Protein AF-A0A8J4QN46-F1 (afdb_monomer_lite)

InterPro domains:
  IPR008383 Apoptosis inhibitory 5 [PF05918] (14-87)
  IPR008383 Apoptosis inhibitory 5 [PTHR12758] (12-87)

Foldseek 3Di:
DPPPVLVVVLVVLVVLLVVLLVCCVPDPQNLVSVVSLVSLLVSLVRHLVSVLVSLVVLLVCVVSHVVCVVSSVVSNVVSVVPPVNPDPSVPPSVVVPPPDDPDDDDDD

Radius of gyration: 16.94 Å; chains: 1; bounding box: 32×51×55 Å

Secondary structure (DSSP, 8-state):
--SHHHHHHHHHHHHHHHHHHHHHHH-S-GGG-HHHHHHHHHHTTT-HHHHHHHHHHHHHHHTT-GGGHHHHHHHHHHHHHSTT--S-HHHHHHGGG--S--------

Structure (mmCIF, N/CA/C/O backbone):
data_AF-A0A8J4QN46-F1
#
_entry.id   AF-A0A8J4QN46-F1
#
loop_
_atom_site.group_PDB
_atom_site.id
_atom_site.type_symbol
_atom_site.label_atom_id
_atom_site.label_alt_id
_atom_site.label_comp_id
_atom_site.label_asym_id
_atom_site.label_entity_id
_atom_site.label_seq_id
_atom_site.pdbx_PDB_ins_code
_atom_site.Cartn_x
_atom_site.Cartn_y
_atom_site.Cartn_z
_atom_site.occupancy
_atom_site.B_iso_or_equiv
_atom_site.auth_seq_id
_atom_site.auth_comp_id
_atom_site.auth_asym_id
_atom_site.auth_atom_id
_atom_site.pdbx_PDB_model_num
ATOM 1 N N . MET A 1 1 ? 18.654 6.627 -23.495 1.00 43.22 1 MET A N 1
ATOM 2 C CA . MET A 1 1 ? 17.709 7.609 -22.922 1.00 43.22 1 MET A CA 1
ATOM 3 C C . MET A 1 1 ? 16.465 6.831 -22.503 1.00 43.22 1 MET A C 1
ATOM 5 O O . MET A 1 1 ? 15.500 6.831 -23.250 1.00 43.22 1 MET A O 1
ATOM 9 N N . SER A 1 2 ? 16.516 6.097 -21.385 1.00 48.44 2 SER A N 1
ATOM 10 C CA . SER A 1 2 ? 15.412 5.202 -20.976 1.00 48.44 2 SER A CA 1
ATOM 11 C C . SER A 1 2 ? 15.149 5.210 -19.462 1.00 48.44 2 SER A C 1
ATOM 13 O O . SER A 1 2 ? 14.048 4.893 -19.040 1.00 48.44 2 SER A O 1
ATOM 15 N N . ASP A 1 3 ? 16.106 5.660 -18.648 1.00 48.88 3 ASP A N 1
ATOM 16 C CA . ASP A 1 3 ? 16.032 5.556 -17.181 1.00 48.88 3 ASP A CA 1
ATOM 17 C C . ASP A 1 3 ? 15.375 6.751 -16.464 1.00 48.88 3 ASP A C 1
ATOM 19 O O . ASP A 1 3 ? 15.145 6.709 -15.260 1.00 48.88 3 ASP A O 1
ATOM 23 N N . ALA A 1 4 ? 15.049 7.836 -17.176 1.00 50.75 4 ALA A N 1
ATOM 24 C CA . ALA A 1 4 ? 14.498 9.042 -16.546 1.00 50.75 4 ALA A CA 1
ATOM 25 C C . ALA A 1 4 ? 12.985 8.967 -16.264 1.00 50.75 4 ALA A C 1
ATOM 27 O O . ALA A 1 4 ? 12.499 9.690 -15.397 1.00 50.75 4 ALA A O 1
ATOM 28 N N . LEU A 1 5 ? 12.239 8.110 -16.975 1.00 49.28 5 LEU A N 1
ATOM 29 C CA . LEU A 1 5 ? 10.790 7.985 -16.774 1.00 49.28 5 LEU A CA 1
ATOM 30 C C . LEU A 1 5 ? 10.465 7.176 -15.506 1.00 49.28 5 LEU A C 1
ATOM 32 O O . LEU A 1 5 ? 9.577 7.564 -14.759 1.00 49.28 5 LEU A O 1
ATOM 36 N N . SER A 1 6 ? 11.247 6.129 -15.204 1.00 56.75 6 SER A N 1
ATOM 37 C CA . SER A 1 6 ? 11.032 5.294 -14.010 1.00 56.75 6 SER A CA 1
ATOM 38 C C . SER A 1 6 ? 11.222 6.087 -12.714 1.00 56.75 6 SER A C 1
ATOM 40 O O . SER A 1 6 ? 10.377 6.032 -11.831 1.00 56.75 6 SER A O 1
ATOM 42 N N . ALA A 1 7 ? 12.270 6.913 -12.620 1.00 61.97 7 ALA A N 1
ATOM 43 C CA . ALA A 1 7 ? 12.589 7.628 -11.382 1.00 61.97 7 ALA A CA 1
ATOM 44 C C . ALA A 1 7 ? 11.545 8.690 -10.978 1.00 61.97 7 ALA A C 1
ATOM 46 O O . ALA A 1 7 ? 11.341 8.936 -9.789 1.00 61.97 7 ALA A O 1
ATOM 47 N N . ALA A 1 8 ? 10.891 9.338 -11.949 1.00 66.44 8 ALA A N 1
ATOM 48 C 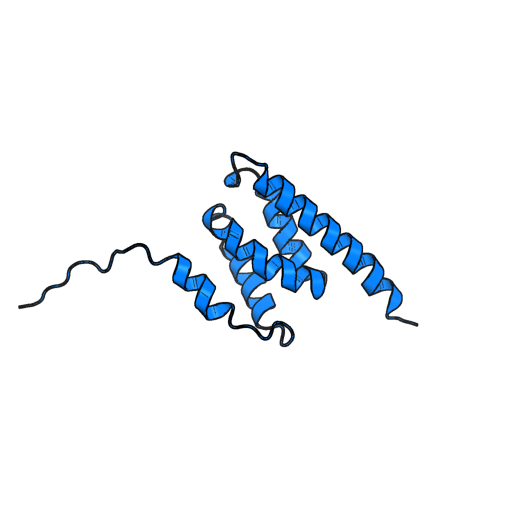CA . ALA A 1 8 ? 9.869 10.346 -11.669 1.00 66.44 8 ALA A CA 1
ATOM 49 C C . ALA A 1 8 ? 8.553 9.718 -11.183 1.00 66.44 8 ALA A C 1
ATOM 51 O O . ALA A 1 8 ? 7.890 10.283 -10.311 1.00 66.44 8 ALA A O 1
ATOM 52 N N . ASP A 1 9 ? 8.182 8.556 -11.723 1.00 74.12 9 ASP A N 1
ATOM 53 C CA . ASP A 1 9 ? 7.008 7.819 -11.257 1.00 74.12 9 ASP A CA 1
ATOM 54 C C . ASP A 1 9 ? 7.281 7.100 -9.928 1.00 74.12 9 ASP A C 1
ATOM 56 O O . ASP A 1 9 ? 6.414 7.115 -9.056 1.00 74.12 9 ASP A O 1
ATOM 60 N N . ASP A 1 10 ? 8.511 6.633 -9.677 1.00 77.12 10 ASP A N 1
ATOM 61 C CA . ASP A 1 10 ? 8.929 6.101 -8.370 1.00 77.12 10 ASP A CA 1
ATOM 62 C C . ASP A 1 10 ? 8.662 7.093 -7.228 1.00 77.12 10 ASP A C 1
ATOM 64 O O . ASP A 1 10 ? 8.130 6.719 -6.182 1.00 77.12 10 ASP A O 1
ATOM 68 N N . SER A 1 11 ? 8.996 8.374 -7.417 1.00 82.50 11 SER A N 1
ATOM 69 C CA . SER A 1 11 ? 8.744 9.410 -6.408 1.00 82.50 11 SER A CA 1
ATOM 70 C C . SER A 1 11 ? 7.255 9.605 -6.117 1.00 82.50 11 SER A C 1
ATOM 72 O O . SER A 1 11 ? 6.886 9.736 -4.950 1.00 82.50 11 SER A O 1
ATOM 74 N N . LYS A 1 12 ? 6.396 9.579 -7.144 1.00 85.50 12 LYS A N 1
ATOM 75 C CA . LYS A 1 12 ? 4.938 9.670 -6.954 1.00 85.50 12 LYS A CA 1
ATOM 76 C C . LYS A 1 12 ? 4.407 8.446 -6.223 1.00 85.50 12 LYS A C 1
ATOM 78 O O . LYS A 1 12 ? 3.589 8.574 -5.319 1.00 85.50 12 LYS A O 1
ATOM 83 N N . HIS A 1 13 ? 4.902 7.267 -6.590 1.00 85.38 13 HIS A N 1
ATOM 84 C CA . HIS A 1 13 ? 4.505 6.017 -5.967 1.00 85.38 13 HIS A CA 1
ATOM 85 C C . HIS A 1 13 ? 4.848 5.990 -4.477 1.00 85.38 13 HIS A C 1
ATOM 87 O O . HIS A 1 13 ? 4.009 5.605 -3.669 1.00 85.38 13 HIS A O 1
ATOM 93 N N . ILE A 1 14 ? 6.039 6.464 -4.102 1.00 88.12 14 ILE A N 1
ATOM 94 C CA . ILE A 1 14 ? 6.457 6.599 -2.700 1.00 88.12 14 ILE A CA 1
ATOM 95 C C . ILE A 1 14 ? 5.561 7.592 -1.947 1.00 88.12 14 ILE A C 1
ATOM 97 O O . ILE A 1 14 ? 5.133 7.297 -0.832 1.00 88.12 14 ILE A O 1
ATOM 101 N N . GLU A 1 15 ? 5.267 8.754 -2.539 1.00 89.69 15 GLU A N 1
ATOM 102 C CA . GLU A 1 15 ? 4.412 9.773 -1.917 1.00 89.69 15 GLU A CA 1
ATOM 103 C C . GLU A 1 15 ? 3.001 9.235 -1.627 1.00 89.69 15 GLU A C 1
ATOM 105 O O . GLU A 1 15 ? 2.497 9.387 -0.512 1.00 89.69 15 GLU A O 1
ATOM 110 N N . GLU A 1 16 ? 2.383 8.552 -2.594 1.00 89.50 16 GLU A N 1
ATOM 111 C CA . GLU A 1 16 ? 1.069 7.923 -2.411 1.00 89.50 16 GLU A CA 1
ATOM 112 C C . GLU A 1 16 ? 1.106 6.829 -1.333 1.00 89.50 16 GLU A C 1
ATOM 114 O O . GLU A 1 16 ? 0.206 6.751 -0.495 1.00 89.50 16 GLU A O 1
ATOM 119 N N . LEU A 1 17 ? 2.182 6.038 -1.277 1.00 89.75 17 LEU A N 1
ATOM 120 C CA . LEU A 1 17 ? 2.376 4.998 -0.262 1.00 89.75 17 LEU A CA 1
ATOM 121 C C . LEU A 1 17 ? 2.387 5.584 1.157 1.00 89.75 17 LEU A C 1
ATOM 123 O O . LEU A 1 17 ? 1.713 5.063 2.049 1.00 89.75 17 LEU A O 1
ATOM 127 N N . TYR A 1 18 ? 3.079 6.710 1.361 1.00 90.12 18 TYR A N 1
ATOM 128 C CA . TYR A 1 18 ? 3.052 7.427 2.638 1.00 90.12 18 TYR A CA 1
ATOM 129 C C . TYR A 1 18 ? 1.660 7.964 2.978 1.00 90.12 18 TYR A C 1
ATOM 131 O O . TYR A 1 18 ? 1.246 7.840 4.130 1.00 90.12 18 TYR A O 1
ATOM 139 N N . LYS A 1 19 ? 0.910 8.488 1.998 1.00 91.81 19 LYS A N 1
ATOM 140 C CA . LYS A 1 19 ? -0.470 8.958 2.221 1.00 91.81 19 LYS A CA 1
ATOM 141 C C . LYS A 1 19 ? -1.391 7.829 2.679 1.00 91.81 19 LYS A C 1
ATOM 143 O O . LYS A 1 19 ? -2.182 8.031 3.599 1.00 91.81 19 LYS A O 1
ATOM 148 N N . TYR A 1 20 ? -1.290 6.639 2.081 1.00 91.06 20 TYR A N 1
ATOM 149 C CA . TYR A 1 20 ? -2.079 5.481 2.518 1.00 91.06 20 TYR A CA 1
ATOM 150 C C . TYR A 1 20 ? -1.742 5.076 3.957 1.00 91.06 20 TYR A C 1
ATOM 152 O O . TYR A 1 20 ? -2.638 4.865 4.773 1.00 91.06 20 TYR A O 1
ATOM 160 N N . VAL A 1 21 ? -0.450 5.018 4.292 1.00 89.00 21 VAL A N 1
ATOM 161 C CA . VAL A 1 21 ? 0.023 4.675 5.643 1.00 89.00 21 VAL A CA 1
ATOM 162 C C . VAL A 1 21 ? -0.399 5.717 6.680 1.00 89.00 21 VAL A C 1
ATOM 164 O O . VAL A 1 21 ? -0.771 5.350 7.795 1.00 89.00 21 VAL A O 1
ATOM 167 N N . GLU A 1 22 ? -0.347 7.003 6.341 1.00 91.19 22 GLU A N 1
ATOM 168 C CA . GLU A 1 22 ? -0.787 8.098 7.208 1.00 91.19 22 GLU A CA 1
ATOM 169 C C . GLU A 1 22 ? -2.284 7.988 7.507 1.00 91.19 22 GLU A C 1
ATOM 171 O O . GLU A 1 22 ? -2.656 7.900 8.677 1.00 91.19 22 GLU A O 1
ATOM 176 N N . ARG A 1 23 ? -3.123 7.831 6.474 1.00 90.25 23 ARG A N 1
ATOM 177 C CA . ARG A 1 23 ? -4.570 7.608 6.635 1.00 90.25 23 ARG A CA 1
ATOM 178 C C . ARG A 1 23 ? -4.875 6.387 7.492 1.00 90.25 23 ARG A C 1
ATOM 180 O O . ARG A 1 23 ? -5.737 6.449 8.362 1.00 90.25 23 ARG A O 1
ATOM 187 N N . LEU A 1 24 ? -4.145 5.290 7.288 1.00 88.31 24 LEU A N 1
ATOM 188 C CA . LEU A 1 24 ? -4.266 4.090 8.116 1.00 88.31 24 LEU A CA 1
ATOM 189 C C . LEU A 1 24 ? -3.839 4.338 9.566 1.00 88.31 24 LEU A C 1
ATOM 191 O O . LEU A 1 24 ? -4.453 3.810 10.492 1.00 88.31 24 LEU A O 1
ATOM 195 N N . ASN A 1 25 ? -2.796 5.130 9.804 1.00 88.50 25 ASN A N 1
ATOM 196 C CA . ASN A 1 25 ? -2.366 5.464 11.160 1.00 88.50 25 ASN A CA 1
ATOM 197 C C . ASN A 1 25 ? -3.375 6.366 11.877 1.00 88.50 25 ASN A C 1
ATOM 199 O O . ASN A 1 25 ? -3.704 6.071 13.029 1.00 88.50 25 ASN A O 1
ATOM 203 N N . GLU A 1 26 ? -3.883 7.394 11.195 1.00 89.88 26 GLU A N 1
ATOM 204 C CA . GLU A 1 26 ? -4.897 8.325 11.706 1.00 89.88 26 GLU A CA 1
ATOM 205 C C . GLU A 1 26 ? -6.266 7.662 11.888 1.00 89.88 26 GLU A C 1
ATOM 207 O O . GLU A 1 26 ? -7.026 8.029 12.788 1.00 89.88 26 GLU A O 1
ATOM 212 N N . ALA A 1 27 ? -6.579 6.649 11.077 1.00 87.44 27 ALA A N 1
ATOM 213 C CA . ALA A 1 27 ? -7.809 5.893 11.205 1.00 87.44 27 ALA A CA 1
ATOM 214 C C . ALA A 1 27 ? -7.910 5.223 12.581 1.00 87.44 27 ALA A C 1
ATOM 216 O O . ALA A 1 27 ? -7.072 4.401 12.978 1.00 87.44 27 ALA A O 1
ATOM 217 N N . THR A 1 28 ? -9.001 5.537 13.284 1.00 81.25 28 THR A N 1
ATOM 218 C CA . THR A 1 28 ? -9.383 4.873 14.535 1.00 81.25 28 THR A CA 1
ATOM 219 C C . THR A 1 28 ? -9.668 3.396 14.291 1.00 81.25 28 THR A C 1
ATOM 221 O O . THR A 1 28 ? -9.177 2.545 15.028 1.00 81.25 28 THR A O 1
ATOM 224 N N . ASP A 1 29 ? -10.395 3.096 13.213 1.00 84.25 29 ASP A N 1
ATOM 225 C CA . ASP A 1 29 ? -10.638 1.734 12.760 1.00 84.25 29 ASP A CA 1
ATOM 226 C C . ASP A 1 29 ? -9.865 1.460 11.468 1.00 84.25 29 ASP A C 1
ATOM 228 O O . ASP A 1 29 ? -10.244 1.866 10.366 1.00 84.25 29 ASP A O 1
ATOM 232 N N . LYS A 1 30 ? -8.734 0.773 11.623 1.00 82.62 30 LYS A N 1
ATOM 233 C CA . LYS A 1 30 ? -7.856 0.405 10.509 1.00 82.62 30 LYS A CA 1
ATOM 234 C C . LYS A 1 30 ? -8.538 -0.607 9.603 1.00 82.62 30 LYS A C 1
ATOM 236 O O . LYS A 1 30 ? -8.461 -0.456 8.394 1.00 82.62 30 LYS A O 1
ATOM 241 N N . SER A 1 31 ? -9.292 -1.547 10.175 1.00 79.88 31 SER A N 1
ATOM 242 C CA . SER A 1 31 ? -9.954 -2.625 9.434 1.00 79.88 31 SER A CA 1
ATOM 243 C C . SER A 1 31 ? -10.974 -2.124 8.403 1.00 79.88 31 SER A C 1
ATOM 245 O O . SER A 1 31 ? -11.226 -2.809 7.417 1.00 79.88 31 SER A O 1
ATOM 247 N N . GLN A 1 32 ? -11.519 -0.914 8.578 1.00 84.06 32 GLN A N 1
ATOM 248 C CA . GLN A 1 32 ? -12.425 -0.275 7.612 1.00 84.06 32 GLN A CA 1
ATOM 249 C C . GLN A 1 32 ? -11.700 0.312 6.387 1.00 84.06 32 GLN A C 1
ATOM 251 O O . GLN A 1 32 ? -12.309 0.497 5.333 1.00 84.06 32 GLN A O 1
ATOM 256 N N . ASN A 1 33 ? -10.394 0.568 6.486 1.00 86.75 33 ASN A N 1
ATOM 257 C CA . ASN A 1 33 ? -9.586 1.213 5.447 1.00 86.75 33 ASN A CA 1
ATOM 258 C C . ASN A 1 33 ? -8.864 0.183 4.565 1.00 86.75 33 ASN A C 1
ATOM 260 O O . ASN A 1 33 ? -7.685 0.308 4.234 1.00 86.75 33 ASN A O 1
ATOM 264 N N . LEU A 1 34 ? -9.606 -0.849 4.148 1.00 86.56 34 LEU A N 1
ATOM 265 C CA . LEU A 1 34 ? -9.110 -1.909 3.262 1.00 86.56 34 LEU A CA 1
ATOM 266 C C . LEU A 1 34 ? -8.585 -1.357 1.938 1.00 86.56 34 LEU A C 1
ATOM 268 O O . LEU A 1 34 ? -7.631 -1.891 1.391 1.00 86.56 34 LEU A O 1
ATOM 272 N N . LYS A 1 35 ? -9.197 -0.285 1.424 1.00 88.50 35 LYS A N 1
ATOM 273 C CA . LYS A 1 35 ? -8.793 0.334 0.156 1.00 88.50 35 LYS A CA 1
ATOM 274 C C . LYS A 1 35 ? -7.410 0.970 0.241 1.00 88.50 35 LYS A C 1
ATOM 276 O O . LYS A 1 35 ? -6.643 0.843 -0.704 1.00 88.50 35 LYS A O 1
ATOM 281 N N . ASP A 1 36 ? -7.092 1.619 1.360 1.00 89.94 36 ASP A N 1
ATOM 282 C CA . ASP A 1 36 ? -5.771 2.216 1.559 1.00 89.94 36 ASP A CA 1
ATOM 283 C C . ASP A 1 36 ? -4.709 1.121 1.750 1.00 89.94 36 ASP A C 1
ATOM 285 O O . ASP A 1 36 ? -3.624 1.212 1.181 1.00 89.94 36 ASP A O 1
ATOM 289 N N . TYR A 1 37 ? -5.034 0.036 2.469 1.00 89.56 37 TYR A N 1
ATOM 290 C CA . TYR A 1 37 ? -4.123 -1.108 2.611 1.00 89.56 37 TYR A CA 1
ATOM 291 C C . TYR A 1 37 ? -3.903 -1.860 1.293 1.00 89.56 37 TYR A C 1
ATOM 293 O O . TYR A 1 37 ? -2.766 -2.175 0.951 1.00 89.56 37 TYR A O 1
ATOM 301 N N . GLN A 1 38 ? -4.967 -2.079 0.517 1.00 89.44 38 GLN A N 1
ATOM 302 C CA . GLN A 1 38 ? -4.869 -2.630 -0.833 1.00 89.44 38 GLN A CA 1
ATOM 303 C C . GLN A 1 38 ? -4.008 -1.733 -1.725 1.00 89.44 38 GLN A C 1
ATOM 305 O O . GLN A 1 38 ? -3.166 -2.241 -2.454 1.00 89.44 38 GLN A O 1
ATOM 310 N N . GLY A 1 39 ? -4.153 -0.408 -1.602 1.00 89.62 39 GLY A N 1
ATOM 311 C CA . GLY A 1 39 ? -3.273 0.556 -2.255 1.00 89.62 39 GLY 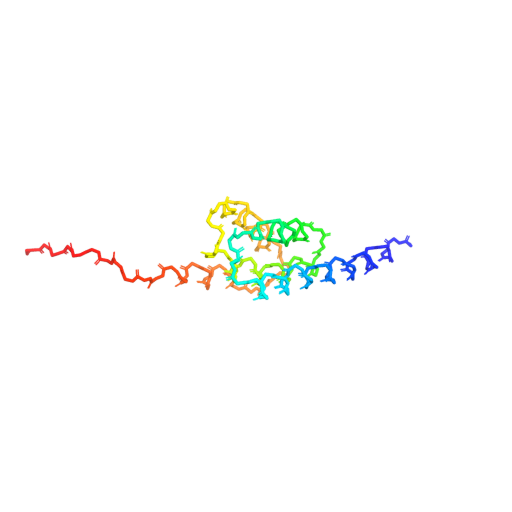A CA 1
ATOM 312 C C . GLY A 1 39 ? -1.804 0.272 -1.947 1.00 89.62 39 GLY A C 1
ATOM 313 O O . GLY A 1 39 ? -1.019 0.110 -2.868 1.00 89.62 39 GLY A O 1
ATOM 314 N N . ILE A 1 40 ? -1.427 0.106 -0.676 1.00 89.12 40 ILE A N 1
ATOM 315 C CA . ILE A 1 40 ? -0.036 -0.212 -0.293 1.00 89.12 40 ILE A CA 1
ATOM 316 C C . ILE A 1 40 ? 0.470 -1.501 -0.962 1.00 89.12 40 ILE A C 1
ATOM 318 O O . ILE A 1 40 ? 1.610 -1.525 -1.423 1.00 89.12 40 ILE A O 1
ATOM 322 N N . ILE A 1 41 ? -0.363 -2.544 -1.028 1.00 88.75 41 ILE A N 1
ATOM 323 C CA . ILE A 1 41 ? -0.030 -3.831 -1.662 1.00 88.75 41 ILE A CA 1
ATOM 324 C C . ILE A 1 41 ? 0.169 -3.664 -3.177 1.00 88.75 41 ILE A C 1
ATOM 326 O O . ILE A 1 41 ? 1.172 -4.120 -3.721 1.00 88.75 41 ILE A O 1
ATOM 330 N N . ASP A 1 42 ? -0.733 -2.963 -3.862 1.00 88.12 42 ASP A N 1
ATOM 331 C CA . ASP A 1 42 ? -0.611 -2.682 -5.298 1.00 88.12 42 ASP A CA 1
ATOM 332 C C . ASP A 1 42 ? 0.636 -1.839 -5.608 1.00 88.12 42 ASP A C 1
ATOM 334 O O . ASP A 1 42 ? 1.399 -2.140 -6.530 1.00 88.12 42 ASP A O 1
ATOM 338 N N . MET A 1 43 ? 0.909 -0.821 -4.786 1.00 85.44 43 MET A N 1
ATOM 339 C CA . MET A 1 43 ? 2.101 0.018 -4.934 1.00 85.44 43 MET A CA 1
ATOM 340 C C . MET A 1 43 ? 3.394 -0.772 -4.707 1.00 85.44 43 MET A C 1
ATOM 342 O O . MET A 1 43 ? 4.419 -0.466 -5.327 1.00 85.44 43 MET A O 1
ATOM 346 N N . ALA A 1 44 ? 3.341 -1.818 -3.876 1.00 83.62 44 ALA A N 1
ATOM 347 C CA . ALA A 1 44 ? 4.438 -2.756 -3.696 1.00 83.62 44 ALA A CA 1
ATOM 348 C C . ALA A 1 44 ? 4.775 -3.509 -4.986 1.00 83.62 44 ALA A C 1
ATOM 350 O O . ALA A 1 44 ? 5.872 -4.012 -5.095 1.00 83.62 44 ALA A O 1
ATOM 351 N N . ASN A 1 45 ? 3.919 -3.574 -6.003 1.00 78.69 45 ASN A N 1
ATOM 352 C CA . ASN A 1 45 ? 4.292 -4.198 -7.275 1.00 78.69 45 ASN A CA 1
ATOM 353 C C . ASN A 1 45 ? 4.879 -3.212 -8.296 1.00 78.69 45 ASN A C 1
ATOM 355 O O . ASN A 1 45 ? 5.440 -3.635 -9.306 1.00 78.69 45 ASN A O 1
ATOM 359 N N . SER A 1 46 ? 4.830 -1.904 -8.023 1.00 79.75 46 SER A N 1
ATOM 360 C CA . SER A 1 46 ? 5.128 -0.889 -9.036 1.00 79.75 46 SER A CA 1
ATOM 361 C C . SER A 1 46 ? 6.595 -0.458 -9.138 1.00 79.75 46 SER A C 1
ATOM 363 O O . 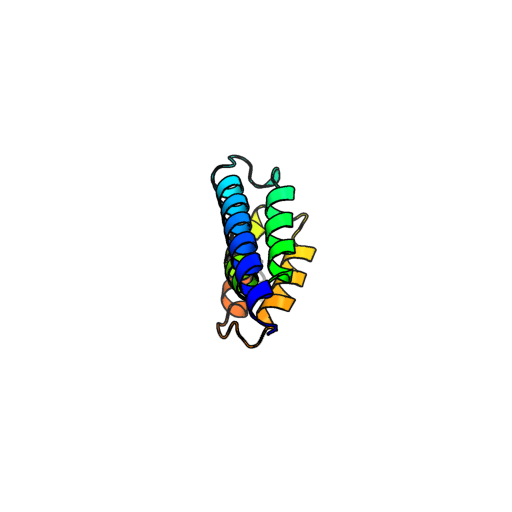SER A 1 46 ? 7.024 -0.096 -10.230 1.00 79.75 46 SER A O 1
ATOM 365 N N . SER A 1 47 ? 7.356 -0.417 -8.039 1.00 79.94 47 SER A N 1
ATOM 366 C CA . SER A 1 47 ? 8.726 0.128 -8.034 1.00 79.94 47 SER A CA 1
ATOM 367 C C . SER A 1 47 ? 9.591 -0.500 -6.952 1.00 79.94 47 SER A C 1
ATOM 369 O O . SER A 1 47 ? 9.087 -0.807 -5.878 1.00 79.94 47 SER A O 1
ATOM 371 N N . ILE A 1 48 ? 10.903 -0.610 -7.182 1.00 80.25 48 ILE A N 1
ATOM 372 C CA . ILE A 1 48 ? 11.863 -1.154 -6.208 1.00 80.25 48 ILE A CA 1
ATOM 373 C C . ILE A 1 48 ? 11.813 -0.376 -4.889 1.00 80.25 48 ILE A C 1
ATOM 375 O O . ILE A 1 48 ? 11.740 -0.982 -3.830 1.00 80.25 48 ILE A O 1
ATOM 379 N N . LYS A 1 49 ? 11.773 0.961 -4.908 1.00 81.19 49 LYS A N 1
ATOM 380 C CA . LYS A 1 49 ? 11.714 1.748 -3.660 1.00 81.19 49 LYS A CA 1
ATOM 381 C C . LYS A 1 49 ? 10.377 1.596 -2.933 1.00 81.19 49 LYS A C 1
ATOM 383 O O . LYS A 1 49 ? 10.346 1.491 -1.708 1.00 81.19 49 LYS A O 1
ATOM 388 N N . ALA A 1 50 ? 9.278 1.569 -3.689 1.00 84.25 50 ALA A N 1
ATOM 389 C CA . ALA A 1 50 ? 7.943 1.341 -3.143 1.00 84.25 50 ALA A CA 1
ATOM 390 C C . ALA A 1 50 ? 7.828 -0.065 -2.527 1.00 84.25 50 ALA A C 1
ATOM 392 O O . ALA A 1 50 ? 7.289 -0.197 -1.431 1.00 84.25 50 ALA A O 1
ATOM 393 N N . LYS A 1 51 ? 8.433 -1.074 -3.170 1.00 81.88 51 LYS A N 1
ATOM 394 C CA . LYS A 1 51 ? 8.599 -2.452 -2.684 1.00 81.88 51 LYS A CA 1
ATOM 395 C C . LYS A 1 51 ? 9.223 -2.490 -1.292 1.00 81.88 51 LYS A C 1
ATOM 397 O O . LYS A 1 51 ? 8.619 -3.035 -0.373 1.00 81.88 51 LYS A O 1
ATOM 402 N N . GLN A 1 52 ? 10.382 -1.851 -1.101 1.00 81.75 52 GLN A N 1
ATOM 403 C CA . GLN A 1 52 ? 11.079 -1.882 0.199 1.00 81.75 52 GLN A CA 1
ATOM 404 C C . GLN A 1 52 ? 10.270 -1.213 1.319 1.00 81.75 52 GLN A C 1
ATOM 406 O O . GLN A 1 52 ? 10.307 -1.639 2.473 1.00 81.75 52 GLN A O 1
ATOM 411 N N . LEU A 1 53 ? 9.535 -0.149 0.992 1.00 84.38 53 LEU A N 1
ATOM 412 C CA . LEU A 1 53 ? 8.660 0.538 1.941 1.00 84.38 53 LEU A CA 1
ATOM 413 C C . LEU A 1 53 ? 7.432 -0.309 2.279 1.00 84.38 53 LEU A C 1
ATOM 415 O O . LEU A 1 53 ? 7.140 -0.535 3.454 1.00 84.38 53 LEU A O 1
ATOM 419 N N . ALA A 1 54 ? 6.742 -0.829 1.266 1.00 85.75 54 ALA A N 1
ATOM 420 C CA . ALA A 1 54 ? 5.597 -1.706 1.453 1.00 85.75 54 ALA A CA 1
ATOM 421 C C . ALA A 1 54 ? 5.971 -2.960 2.253 1.00 85.75 54 ALA A C 1
ATOM 423 O O . ALA A 1 54 ? 5.241 -3.314 3.172 1.00 85.75 54 ALA A O 1
ATOM 424 N N . ALA A 1 55 ? 7.145 -3.555 2.017 1.00 82.12 55 ALA A N 1
ATOM 425 C CA . ALA A 1 55 ? 7.655 -4.689 2.790 1.00 82.12 55 ALA A CA 1
ATOM 426 C C . ALA A 1 55 ? 7.718 -4.415 4.304 1.00 82.12 55 ALA A C 1
ATOM 428 O O . ALA A 1 55 ? 7.556 -5.340 5.094 1.00 82.12 55 ALA A O 1
ATOM 429 N N . GLN A 1 56 ? 7.904 -3.153 4.715 1.00 83.25 56 GLN A N 1
ATOM 430 C CA . GLN A 1 56 ? 7.890 -2.736 6.123 1.00 83.25 56 GLN A CA 1
ATOM 431 C C . GLN A 1 56 ? 6.485 -2.392 6.641 1.00 83.25 56 GLN A C 1
ATOM 433 O O . GLN A 1 56 ? 6.214 -2.499 7.839 1.00 83.25 56 GLN A O 1
ATOM 438 N N . PHE A 1 57 ? 5.574 -1.954 5.772 1.00 85.25 57 PHE A N 1
ATOM 439 C CA . PHE A 1 57 ? 4.224 -1.546 6.168 1.00 85.25 57 PHE A CA 1
ATOM 440 C C . PHE A 1 57 ? 3.214 -2.692 6.145 1.00 85.25 57 PHE A C 1
ATOM 442 O O . PHE A 1 57 ? 2.385 -2.777 7.051 1.00 85.25 57 PHE A O 1
ATOM 449 N N . ILE A 1 58 ? 3.304 -3.596 5.166 1.00 85.75 58 ILE A N 1
ATOM 450 C CA . ILE A 1 58 ? 2.489 -4.811 5.071 1.00 85.75 58 ILE A CA 1
ATOM 451 C C . ILE A 1 58 ? 2.478 -5.576 6.415 1.00 85.75 58 ILE A C 1
ATOM 453 O O . ILE A 1 58 ? 1.367 -5.737 6.927 1.00 85.75 58 ILE A O 1
ATOM 457 N N . PRO A 1 59 ? 3.620 -5.922 7.064 1.00 81.62 59 PRO A N 1
ATOM 458 C CA . PRO A 1 59 ? 3.633 -6.570 8.395 1.00 81.62 59 PRO A CA 1
ATOM 459 C C . PRO A 1 59 ? 2.929 -5.762 9.462 1.00 81.62 59 PRO A C 1
ATOM 461 O O . PRO A 1 59 ? 2.182 -6.276 10.295 1.00 81.62 59 PRO A O 1
ATOM 464 N N . ARG A 1 60 ? 3.191 -4.455 9.447 1.00 83.00 60 ARG A N 1
ATOM 465 C CA . ARG A 1 60 ? 2.741 -3.541 10.489 1.00 83.00 60 ARG A CA 1
ATOM 466 C C . ARG A 1 60 ? 1.220 -3.487 10.562 1.00 83.00 60 ARG A C 1
ATOM 468 O O . ARG A 1 60 ? 0.666 -3.375 11.661 1.00 83.00 60 ARG A O 1
ATOM 475 N N . PHE A 1 61 ? 0.567 -3.565 9.405 1.00 82.75 61 PHE A N 1
ATOM 476 C CA . PHE A 1 61 ? -0.881 -3.492 9.287 1.00 82.75 61 PHE A CA 1
ATOM 477 C C . PHE A 1 61 ? -1.570 -4.853 9.110 1.00 82.75 61 PHE A C 1
ATOM 479 O O . PHE A 1 61 ? -2.778 -4.931 9.319 1.00 82.75 61 PHE A O 1
ATOM 486 N N . PHE A 1 62 ? -0.826 -5.923 8.817 1.00 82.00 62 PHE A N 1
ATOM 487 C CA . PHE A 1 62 ? -1.349 -7.268 8.552 1.00 82.00 62 PHE A CA 1
ATOM 488 C C . PHE A 1 62 ? -2.357 -7.759 9.602 1.00 82.00 62 PHE A C 1
ATOM 490 O O . PHE A 1 62 ? -3.459 -8.185 9.262 1.00 82.00 62 PHE A O 1
ATOM 497 N N . LYS A 1 63 ? -2.040 -7.586 10.891 1.00 82.19 63 LYS A N 1
ATOM 498 C CA . LYS A 1 63 ? -2.909 -7.982 12.018 1.00 82.19 63 LYS A CA 1
ATOM 499 C C . LYS A 1 63 ? -4.289 -7.313 12.046 1.00 82.19 63 LYS A C 1
ATOM 501 O O . LYS A 1 63 ? -5.187 -7.796 12.726 1.00 82.19 63 LYS A O 1
ATOM 506 N N . PHE A 1 64 ? -4.463 -6.190 11.351 1.00 84.06 64 PHE A N 1
ATOM 507 C CA . PHE A 1 64 ? -5.747 -5.489 11.257 1.00 84.06 64 PHE A CA 1
ATOM 508 C C . PHE A 1 64 ? -6.559 -5.915 10.027 1.00 84.06 64 PHE A C 1
ATOM 510 O O . PHE A 1 64 ? -7.741 -5.581 9.938 1.00 84.06 64 PHE A O 1
ATOM 517 N N . PHE A 1 65 ? -5.944 -6.650 9.094 1.00 84.94 65 PHE A N 1
ATOM 518 C CA . PHE A 1 65 ? -6.503 -6.981 7.785 1.00 84.94 65 PHE A CA 1
ATOM 519 C C . PHE A 1 65 ? -6.464 -8.485 7.479 1.00 84.94 65 PHE A C 1
ATOM 521 O O . PHE A 1 65 ? -5.902 -8.895 6.461 1.00 84.94 65 PHE A O 1
ATOM 528 N N . PRO A 1 66 ? -7.134 -9.330 8.286 1.00 81.69 66 PRO A N 1
ATOM 529 C CA . PRO A 1 66 ? -7.194 -10.766 8.017 1.00 81.69 66 PRO A CA 1
ATOM 530 C C . PRO A 1 66 ? -7.839 -11.081 6.658 1.00 81.69 66 PRO A C 1
ATOM 532 O O . PRO A 1 66 ? -7.461 -12.053 6.011 1.00 81.69 66 PRO A O 1
ATOM 535 N N . SER A 1 67 ? -8.753 -10.234 6.172 1.00 83.56 67 SER A N 1
ATOM 536 C CA . SER A 1 67 ? -9.411 -10.393 4.867 1.00 83.56 67 SER A CA 1
ATOM 537 C C . SER A 1 67 ? -8.474 -10.223 3.666 1.00 83.56 67 SER A C 1
ATOM 539 O O . SER A 1 67 ? -8.769 -10.745 2.597 1.00 83.56 67 SER A O 1
ATOM 541 N N . LEU A 1 68 ? -7.365 -9.492 3.831 1.00 82.81 68 LEU A N 1
ATOM 542 C CA . LEU A 1 68 ? -6.355 -9.263 2.788 1.00 82.81 68 LEU A CA 1
ATOM 543 C C . LEU A 1 68 ? -5.051 -10.015 3.075 1.00 82.81 68 LEU A C 1
ATOM 545 O O . LEU A 1 68 ? -4.068 -9.826 2.365 1.00 82.81 68 LEU A O 1
ATOM 549 N N . SER A 1 69 ? -5.056 -10.896 4.082 1.00 80.25 69 SER A N 1
ATOM 550 C CA . SER A 1 69 ? -3.889 -11.675 4.497 1.00 80.25 69 SER A CA 1
ATOM 551 C C . SER A 1 69 ? -3.267 -12.464 3.345 1.00 80.25 69 SER A C 1
ATOM 553 O O . SER A 1 69 ? -2.056 -12.420 3.174 1.00 80.25 69 SER A O 1
ATOM 555 N N . GLY A 1 70 ? -4.084 -13.115 2.510 1.00 84.38 70 GLY A N 1
ATOM 556 C CA . GLY A 1 70 ? -3.600 -13.868 1.351 1.00 84.38 70 GLY A CA 1
ATOM 557 C C . GLY A 1 70 ? -2.829 -12.994 0.359 1.00 84.38 70 GLY A C 1
ATOM 558 O O . GLY A 1 70 ? -1.688 -13.300 0.042 1.00 84.38 70 GLY A O 1
ATOM 559 N N . SER A 1 71 ? -3.416 -11.870 -0.064 1.00 85.62 71 SER A N 1
ATOM 560 C CA . SER A 1 71 ? -2.759 -10.938 -0.996 1.00 85.62 71 SER A CA 1
ATOM 561 C C . SER A 1 71 ? -1.520 -10.285 -0.384 1.00 85.62 71 SER A C 1
ATOM 563 O O . SER A 1 71 ? -0.521 -10.096 -1.068 1.00 85.62 71 SER A O 1
ATOM 565 N N . ALA A 1 72 ? -1.578 -9.953 0.908 1.00 85.31 72 ALA A N 1
ATOM 566 C CA . ALA A 1 72 ? -0.464 -9.374 1.644 1.00 85.31 72 ALA A CA 1
ATOM 567 C C . ALA A 1 72 ? 0.728 -10.336 1.732 1.00 85.31 72 ALA A C 1
ATOM 569 O O . ALA A 1 72 ? 1.857 -9.902 1.528 1.00 85.31 72 ALA A O 1
ATOM 570 N N . ILE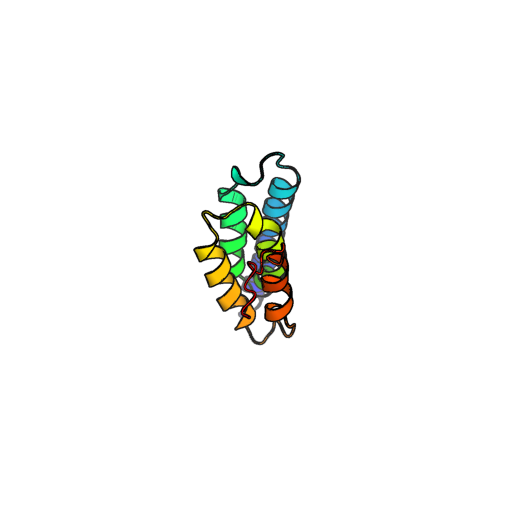 A 1 73 ? 0.476 -11.621 2.011 1.00 83.69 73 ILE A N 1
ATOM 571 C CA . ILE A 1 73 ? 1.508 -12.664 2.049 1.00 83.69 73 ILE A CA 1
ATOM 572 C C . ILE A 1 73 ? 2.090 -12.874 0.657 1.00 83.69 73 ILE A C 1
ATOM 574 O O . ILE A 1 73 ? 3.301 -12.820 0.52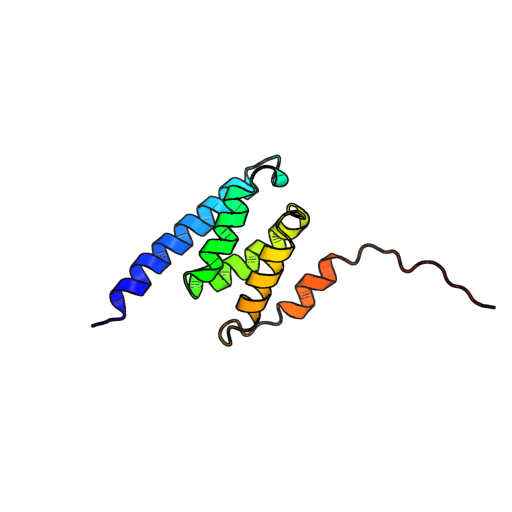1 1.00 83.69 73 ILE A O 1
ATOM 578 N N . ASP A 1 74 ? 1.250 -13.057 -0.362 1.00 86.12 74 ASP A N 1
ATOM 579 C CA . ASP A 1 74 ? 1.684 -13.299 -1.746 1.00 86.12 74 ASP A CA 1
ATOM 580 C C . ASP A 1 74 ? 2.604 -12.174 -2.241 1.00 86.12 74 ASP A C 1
ATOM 582 O O . ASP A 1 74 ? 3.747 -12.405 -2.623 1.00 86.12 74 ASP A O 1
ATOM 586 N N . THR A 1 75 ? 2.171 -10.924 -2.049 1.00 85.12 75 THR A N 1
ATOM 587 C CA . THR A 1 75 ? 3.002 -9.758 -2.357 1.00 85.12 75 THR A CA 1
ATOM 588 C C . THR A 1 75 ? 4.256 -9.701 -1.489 1.00 85.12 75 THR A C 1
ATOM 590 O O . THR A 1 75 ? 5.304 -9.302 -1.974 1.00 85.12 75 THR A O 1
ATOM 593 N N . HIS A 1 76 ? 4.204 -10.089 -0.212 1.00 76.88 76 HIS A N 1
ATOM 594 C CA . HIS A 1 76 ? 5.403 -10.122 0.627 1.00 76.88 76 HIS A CA 1
ATOM 595 C C . HIS A 1 76 ? 6.407 -11.197 0.189 1.00 76.88 76 HIS A C 1
ATOM 597 O O . HIS A 1 76 ? 7.607 -10.942 0.251 1.00 76.88 76 HIS A O 1
ATOM 603 N N . LEU A 1 77 ? 5.935 -12.345 -0.304 1.00 78.69 77 LEU A N 1
ATOM 604 C CA . LEU A 1 77 ? 6.769 -13.398 -0.886 1.00 78.69 77 LEU A CA 1
ATOM 605 C C . LEU A 1 77 ? 7.497 -12.892 -2.145 1.00 78.69 77 LEU A C 1
ATOM 607 O O . LEU A 1 77 ? 8.711 -13.048 -2.258 1.00 78.69 77 LEU A O 1
ATOM 611 N N . ASP A 1 78 ? 6.794 -12.172 -3.024 1.00 81.38 78 ASP A N 1
ATOM 612 C CA . ASP A 1 78 ? 7.408 -11.474 -4.168 1.00 81.38 78 ASP A CA 1
ATOM 613 C C . ASP A 1 78 ? 8.459 -10.433 -3.733 1.00 81.38 78 ASP A C 1
ATOM 615 O O . ASP A 1 78 ? 9.439 -10.175 -4.437 1.00 81.38 78 ASP A O 1
ATOM 619 N N . LEU A 1 79 ? 8.263 -9.800 -2.570 1.00 76.38 79 LEU A N 1
ATOM 620 C CA . LEU A 1 79 ? 9.210 -8.826 -2.028 1.00 76.38 79 LEU A CA 1
ATOM 621 C C . LEU A 1 79 ? 10.482 -9.507 -1.518 1.00 76.38 79 LEU A C 1
ATOM 623 O O . LEU A 1 79 ? 11.568 -9.043 -1.855 1.00 76.38 79 LEU A O 1
ATOM 627 N N . ILE A 1 80 ? 10.376 -10.585 -0.736 1.00 71.38 80 ILE A N 1
ATOM 628 C CA . ILE A 1 80 ? 11.554 -11.295 -0.199 1.00 71.38 80 ILE A CA 1
ATOM 629 C C . ILE A 1 80 ? 12.377 -11.986 -1.294 1.00 71.38 80 ILE A C 1
ATOM 631 O O . ILE A 1 80 ? 13.590 -12.109 -1.142 1.00 71.38 80 ILE A O 1
ATOM 635 N N . GLU A 1 81 ? 11.749 -12.403 -2.398 1.00 68.81 81 GLU A N 1
ATOM 636 C CA . GLU A 1 81 ? 12.448 -13.002 -3.541 1.00 68.81 81 GLU A CA 1
ATOM 637 C C . GLU A 1 81 ? 13.220 -11.952 -4.362 1.00 68.81 81 GLU A C 1
ATOM 639 O O . GLU A 1 81 ? 14.170 -12.283 -5.074 1.00 68.81 81 GLU A O 1
ATOM 644 N N . ALA A 1 82 ? 12.886 -10.663 -4.223 1.00 66.56 82 ALA A N 1
ATOM 645 C CA . ALA A 1 82 ? 13.683 -9.59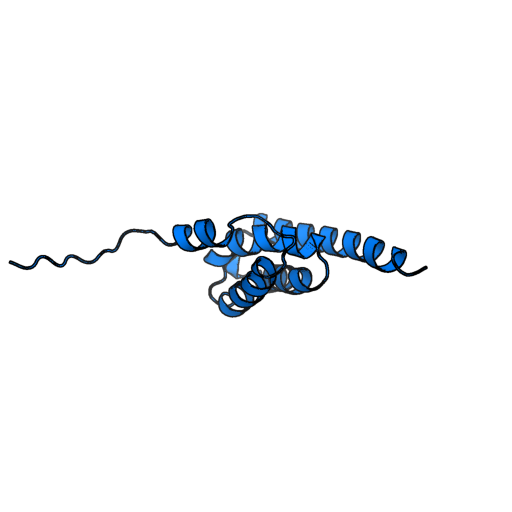7 -4.810 1.00 66.56 82 ALA A CA 1
ATOM 646 C C . ALA A 1 82 ? 15.063 -9.536 -4.122 1.00 66.56 82 ALA A C 1
ATOM 648 O O . ALA A 1 82 ? 15.198 -8.972 -3.034 1.00 66.56 82 ALA A O 1
ATOM 649 N N . GLU A 1 83 ? 16.097 -10.065 -4.800 1.00 55.47 83 GLU A N 1
ATOM 650 C CA . GLU A 1 83 ? 17.520 -10.141 -4.383 1.00 55.47 83 GLU A CA 1
ATOM 651 C C . GLU A 1 83 ? 18.101 -8.832 -3.798 1.00 55.47 83 GLU A C 1
ATOM 653 O O . GLU A 1 83 ? 19.134 -8.839 -3.133 1.00 55.47 83 GLU A O 1
ATOM 658 N N . GLU A 1 84 ? 17.434 -7.697 -4.009 1.00 55.28 84 GLU A N 1
ATOM 659 C CA . GLU A 1 84 ? 17.831 -6.371 -3.539 1.00 55.28 84 GLU A CA 1
ATOM 660 C C . GLU A 1 84 ? 17.406 -6.050 -2.090 1.00 55.28 84 GLU A C 1
ATOM 662 O O . GLU A 1 84 ? 17.873 -5.057 -1.528 1.00 55.28 84 GLU A O 1
ATOM 667 N N . LEU A 1 85 ? 16.549 -6.861 -1.450 1.00 54.75 85 LEU A N 1
ATOM 668 C CA . LEU A 1 85 ? 16.071 -6.589 -0.085 1.00 54.75 85 LEU A CA 1
ATOM 669 C C . LEU A 1 85 ? 16.942 -7.134 1.046 1.00 54.75 85 LEU A C 1
ATOM 671 O O . LEU A 1 85 ? 16.783 -6.632 2.153 1.00 54.75 85 LEU A O 1
ATOM 675 N N . GLY A 1 86 ? 17.874 -8.059 0.779 1.00 48.97 86 GLY A N 1
ATOM 676 C CA . GLY A 1 86 ? 19.085 -8.360 1.575 1.00 48.97 86 GLY A CA 1
ATOM 677 C C . GLY A 1 86 ? 18.981 -8.482 3.107 1.00 48.97 86 GLY A C 1
ATOM 678 O O . GLY A 1 86 ? 20.008 -8.441 3.782 1.00 48.97 86 GLY A O 1
ATOM 679 N N . VAL A 1 87 ? 17.783 -8.583 3.673 1.00 49.06 87 VAL A N 1
ATOM 680 C CA . VAL A 1 87 ? 17.508 -8.519 5.108 1.00 49.06 87 VAL A CA 1
ATOM 681 C C . VAL A 1 87 ? 16.520 -9.631 5.406 1.00 49.06 87 VAL A C 1
ATOM 683 O O . VAL A 1 87 ? 15.489 -9.715 4.745 1.00 49.06 87 VAL A O 1
ATOM 686 N N . ASP A 1 88 ? 16.849 -10.465 6.393 1.00 52.47 88 ASP A N 1
ATOM 687 C CA . ASP A 1 88 ? 16.049 -11.564 6.942 1.00 52.47 88 ASP A CA 1
ATOM 688 C C . ASP A 1 88 ? 14.671 -11.085 7.464 1.00 52.47 88 ASP A C 1
ATOM 690 O O . ASP A 1 88 ? 14.393 -11.064 8.663 1.00 52.47 88 ASP A O 1
ATOM 694 N N . LEU A 1 89 ? 13.787 -10.647 6.566 1.00 53.47 89 LEU A N 1
ATOM 695 C CA . LEU A 1 89 ? 12.404 -10.277 6.873 1.00 53.47 89 LEU A CA 1
ATOM 696 C C . LEU A 1 89 ? 11.568 -11.521 7.204 1.00 53.47 89 LEU A C 1
ATOM 698 O O . LEU A 1 89 ? 10.627 -11.421 7.988 1.00 53.47 89 LEU A O 1
ATOM 702 N N . GLU A 1 90 ? 11.978 -12.682 6.685 1.00 53.81 90 GLU A N 1
ATOM 703 C CA . GLU A 1 90 ? 11.397 -14.006 6.936 1.00 53.81 90 GLU A CA 1
ATOM 704 C C . GLU A 1 90 ? 11.295 -14.324 8.441 1.00 53.81 90 GLU A C 1
ATOM 706 O O . GLU A 1 90 ? 10.246 -14.750 8.924 1.00 53.81 90 GLU A O 1
ATOM 711 N N . VAL A 1 91 ? 12.363 -14.084 9.216 1.00 53.09 91 VAL A N 1
ATOM 712 C CA . VAL A 1 91 ? 12.422 -14.537 10.619 1.00 53.09 91 VAL A CA 1
ATOM 713 C C . VAL A 1 91 ? 11.579 -13.676 11.560 1.00 53.09 91 VAL A C 1
ATOM 715 O O . VAL A 1 91 ? 10.949 -14.206 12.467 1.00 53.09 91 VAL A O 1
ATOM 718 N N . ASN A 1 92 ? 11.486 -12.365 11.325 1.00 52.59 92 ASN A N 1
ATOM 719 C CA . ASN A 1 92 ? 10.819 -11.455 12.264 1.00 52.59 92 ASN A CA 1
ATOM 720 C C . ASN A 1 92 ? 9.311 -11.283 11.989 1.00 52.59 92 ASN A C 1
ATOM 722 O O . ASN A 1 92 ? 8.583 -10.741 12.822 1.00 52.59 92 ASN A O 1
ATOM 726 N N . TRP A 1 93 ? 8.821 -11.727 10.828 1.00 54.50 93 TRP A N 1
ATOM 727 C CA . TRP A 1 93 ? 7.401 -11.636 10.471 1.00 54.50 93 TRP A CA 1
ATOM 728 C C . TRP A 1 93 ? 6.545 -12.717 11.136 1.00 54.50 93 TRP A C 1
ATOM 730 O O . TRP A 1 93 ? 5.455 -12.421 11.625 1.00 54.50 93 TRP A O 1
ATOM 740 N N . PHE A 1 94 ? 7.038 -13.958 11.180 1.00 51.62 94 PHE A N 1
ATOM 741 C CA . PHE A 1 94 ? 6.315 -15.085 11.782 1.00 51.62 94 PHE A CA 1
ATOM 742 C C . PHE A 1 94 ? 6.423 -15.129 13.315 1.00 51.62 94 PHE A C 1
ATOM 744 O O . PHE A 1 94 ? 5.549 -15.694 13.971 1.00 51.62 94 PHE A O 1
ATOM 751 N N . GLU A 1 95 ? 7.430 -14.484 13.915 1.00 51.88 95 GLU A N 1
ATOM 752 C CA . GLU A 1 95 ? 7.576 -14.414 15.380 1.00 51.88 95 GLU A CA 1
ATOM 753 C C . GLU A 1 95 ? 6.520 -13.518 16.066 1.00 51.88 95 GLU A C 1
ATOM 755 O O . GLU A 1 95 ? 6.309 -13.614 17.277 1.00 51.88 95 GLU A O 1
ATOM 760 N N . GLY A 1 96 ? 5.789 -12.691 15.307 1.00 48.38 96 GLY A N 1
ATOM 761 C CA . GLY A 1 96 ? 4.725 -11.819 15.823 1.00 48.38 96 GLY A CA 1
ATOM 762 C C . GLY A 1 96 ? 3.429 -12.528 16.252 1.00 48.38 96 GLY A C 1
ATOM 763 O O . GLY A 1 96 ? 2.615 -11.917 16.945 1.00 48.38 96 GLY A O 1
ATOM 764 N N . GLU A 1 97 ? 3.248 -13.803 15.894 1.00 48.12 97 GLU A N 1
ATOM 765 C CA . GLU A 1 97 ? 2.080 -14.638 16.247 1.00 48.12 97 GLU A CA 1
ATOM 766 C C . GLU A 1 97 ? 2.400 -15.636 17.386 1.00 48.12 97 GLU A C 1
ATOM 768 O O . GLU A 1 97 ? 1.756 -16.667 17.551 1.00 48.12 97 GLU A O 1
ATOM 773 N N . GLY A 1 98 ? 3.399 -15.333 18.220 1.00 44.81 98 GLY A N 1
ATOM 774 C CA . GLY A 1 98 ? 3.760 -16.113 19.407 1.00 44.81 98 GLY A CA 1
ATOM 775 C C . GLY A 1 98 ? 3.021 -15.702 20.686 1.00 44.81 98 GLY A C 1
ATOM 776 O O . GLY A 1 98 ? 3.653 -15.562 21.733 1.00 44.81 98 GLY A O 1
ATOM 777 N N . SER A 1 99 ? 1.699 -15.492 20.652 1.00 46.38 99 SER A N 1
ATOM 778 C CA . SER A 1 99 ? 0.919 -15.523 21.899 1.00 46.38 99 SER A CA 1
ATOM 779 C C . SER A 1 99 ? 0.679 -16.985 22.263 1.00 46.38 99 SER A C 1
ATOM 781 O O . SER A 1 99 ? -0.019 -17.700 21.551 1.00 46.38 99 SER A O 1
ATOM 783 N N . HIS A 1 100 ? 1.332 -17.419 23.343 1.00 51.16 100 HIS A N 1
ATOM 784 C CA . HIS A 1 100 ? 1.155 -18.691 24.044 1.00 51.16 100 HIS A CA 1
ATOM 785 C C . HIS A 1 100 ? -0.139 -19.441 23.708 1.00 51.16 100 HIS A C 1
ATOM 787 O O . HIS A 1 100 ? -1.217 -19.001 24.089 1.00 51.16 100 HIS A O 1
ATOM 793 N N . CYS A 1 101 ? 0.016 -20.631 23.129 1.00 38.41 101 CYS A N 1
ATOM 794 C CA . CYS A 1 101 ? -0.843 -21.790 23.363 1.00 38.41 101 CYS A CA 1
ATOM 795 C C . CYS A 1 101 ? -0.115 -23.056 22.875 1.00 38.41 101 CYS A C 1
ATOM 797 O O . CYS A 1 101 ? -0.587 -23.757 21.985 1.00 38.41 101 CYS A O 1
ATOM 799 N N . THR A 1 102 ? 1.044 -23.391 23.457 1.00 47.75 102 THR A N 1
ATOM 800 C CA . THR A 1 102 ? 1.452 -24.801 23.469 1.00 47.75 102 THR A CA 1
ATOM 801 C C . THR A 1 102 ? 0.516 -25.501 24.443 1.00 47.75 102 THR A C 1
ATOM 803 O O . THR A 1 102 ? 0.644 -25.412 25.664 1.00 47.75 102 THR A O 1
ATOM 806 N N . SER A 1 103 ? -0.529 -26.102 23.881 1.00 47.69 103 SER A N 1
ATOM 807 C CA . SER A 1 103 ? -1.472 -26.930 24.608 1.00 47.69 103 SER A CA 1
ATOM 808 C C . SER A 1 103 ? -0.710 -27.931 25.468 1.00 47.69 103 SER A C 1
ATOM 810 O O . SER A 1 103 ? 0.192 -28.626 25.002 1.00 47.69 103 SER A O 1
ATOM 812 N N . SER A 1 104 ? -1.104 -27.988 26.735 1.00 50.97 104 SER A N 1
ATOM 813 C CA . SER A 1 104 ? -0.788 -29.062 27.661 1.00 50.97 104 SER A CA 1
ATOM 814 C C . SER A 1 104 ? -0.815 -30.414 26.948 1.00 50.97 104 SER A C 1
ATOM 816 O O . SER A 1 104 ? -1.866 -30.867 26.496 1.00 50.97 104 SER A O 1
ATOM 818 N N . THR A 1 105 ? 0.319 -31.089 26.870 1.00 50.88 105 THR A N 1
ATOM 819 C CA . THR A 1 105 ? 0.349 -32.541 26.713 1.00 50.88 105 THR A CA 1
ATOM 820 C C . THR A 1 105 ? 1.469 -33.043 27.592 1.00 50.88 105 THR A C 1
ATOM 822 O O . THR A 1 105 ? 2.626 -33.143 27.200 1.00 50.88 105 THR A O 1
ATOM 825 N N . THR A 1 106 ? 1.095 -33.307 28.837 1.00 49.75 106 THR A N 1
ATOM 826 C CA . THR A 1 106 ? 1.737 -34.332 29.645 1.00 49.75 106 THR A CA 1
ATOM 827 C C . THR A 1 106 ? 1.482 -35.677 28.963 1.00 49.75 106 THR A C 1
ATOM 829 O O . THR A 1 106 ? 0.327 -35.975 28.645 1.00 49.75 106 THR A O 1
ATOM 832 N N . PRO A 1 107 ? 2.508 -36.522 28.811 1.00 51.44 107 PRO A N 1
ATOM 833 C CA . PRO A 1 107 ? 2.278 -37.942 29.006 1.00 51.44 107 PRO A CA 1
ATOM 834 C C . PRO A 1 107 ? 3.286 -38.524 30.006 1.00 51.44 107 PRO A C 1
ATOM 836 O O . PRO A 1 107 ? 4.492 -38.439 29.807 1.00 51.44 107 PRO A O 1
ATOM 839 N N . ILE A 1 108 ? 2.693 -39.035 31.091 1.00 57.19 108 ILE A N 1
ATOM 840 C CA . ILE A 1 108 ? 3.012 -40.213 31.923 1.00 57.19 108 ILE A CA 1
ATOM 841 C C . ILE A 1 108 ? 4.481 -40.644 32.011 1.00 57.19 108 ILE A C 1
ATOM 843 O O . ILE A 1 108 ? 5.005 -41.189 31.016 1.00 57.19 108 ILE A O 1
#

Organism: NCBI:txid60419

Sequence (108 aa):
MSDALSAADDSKHIEELYKYVERLNEATDKSQNLKDYQGIIDMANSSIKAKQLAAQFIPRFFKFFPSLSGSAIDTHLDLIEAEELGVDLEVNWFEGEGSHCTSSTTPI

pLDDT: mean 73.76, std 16.0, range [38.41, 91.81]